Protein AF-A0A7L3KBP2-F1 (afdb_monomer_lite)

Radius of gyration: 47.4 Å; chains: 1; bounding box: 70×45×138 Å

pLDDT: mean 92.36, std 9.11, range [50.34, 98.62]

InterPro domains:
  IPR009346 GRIM-19 [PF06212] (5-106)
  IPR009346 GRIM-19 [PTHR12966] (1-106)

Organism: NCBI:txid626378

Secondary structure (DSSP, 8-state):
-PPPSS------TT-PPPP--S------S--HHHHHHHHHHHHHHHHHHHHHHHHHHHHHHHHHHHHHHHHHHHHHHHHHHHHHHHHHHHHHHHHHHSTTSTT---

Structure (mmCIF, N/CA/C/O backbone):
data_AF-A0A7L3KBP2-F1
#
_entry.id   AF-A0A7L3KBP2-F1
#
loop_
_atom_site.group_PDB
_atom_site.id
_atom_site.type_symbol
_atom_site.label_atom_id
_atom_site.label_alt_id
_atom_site.label_comp_id
_atom_site.label_asym_id
_atom_site.label_entity_id
_atom_site.label_seq_id
_atom_site.pdbx_PDB_ins_code
_atom_site.Cartn_x
_atom_site.Cartn_y
_atom_site.Cartn_z
_atom_site.occupancy
_atom_site.B_iso_or_equiv
_atom_site.auth_seq_id
_atom_site.auth_comp_id
_atom_site.auth_asym_id
_atom_site.auth_atom_id
_atom_site.pdbx_PDB_model_num
ATOM 1 N N . MET A 1 1 ? 46.680 -20.614 -80.108 1.00 50.34 1 MET A N 1
ATOM 2 C CA . MET A 1 1 ? 47.252 -21.620 -79.185 1.00 50.34 1 MET A CA 1
ATOM 3 C C . MET A 1 1 ? 46.714 -22.983 -79.591 1.00 50.34 1 MET A C 1
ATOM 5 O O . MET A 1 1 ? 45.521 -23.076 -79.846 1.00 50.34 1 MET A O 1
ATOM 9 N N . ALA A 1 2 ? 47.579 -23.986 -79.754 1.00 56.03 2 ALA A N 1
ATOM 10 C CA . ALA A 1 2 ? 47.186 -25.333 -80.175 1.00 56.03 2 ALA A CA 1
ATOM 11 C C . ALA A 1 2 ? 46.302 -26.004 -79.106 1.00 56.03 2 ALA A C 1
ATOM 13 O O . ALA A 1 2 ? 46.618 -25.926 -77.920 1.00 56.03 2 ALA A O 1
ATOM 14 N N . ALA A 1 3 ? 45.199 -26.636 -79.517 1.00 63.41 3 ALA A N 1
ATOM 15 C CA . ALA A 1 3 ? 44.307 -27.345 -78.603 1.00 63.41 3 ALA A CA 1
ATOM 16 C C . ALA A 1 3 ? 44.981 -28.636 -78.088 1.00 63.41 3 ALA A C 1
ATOM 18 O O . ALA A 1 3 ? 45.560 -29.373 -78.894 1.00 63.41 3 ALA A O 1
ATOM 19 N N . PRO A 1 4 ? 44.942 -28.930 -76.776 1.00 62.31 4 PRO A N 1
ATOM 20 C CA . PRO A 1 4 ? 45.594 -30.114 -76.223 1.00 62.31 4 PRO A CA 1
ATOM 21 C C . PRO A 1 4 ? 44.917 -31.413 -76.697 1.00 62.31 4 PRO A C 1
ATOM 23 O O . PRO A 1 4 ? 43.699 -31.490 -76.827 1.00 62.31 4 PRO A O 1
ATOM 26 N N . LYS A 1 5 ? 45.724 -32.459 -76.929 1.00 70.94 5 LYS A N 1
ATOM 27 C CA . LYS A 1 5 ? 45.315 -33.774 -77.475 1.00 70.94 5 LYS A CA 1
ATOM 28 C C . LYS A 1 5 ? 44.474 -34.630 -76.504 1.00 70.94 5 LYS A C 1
ATOM 30 O O . LYS A 1 5 ? 43.964 -35.672 -76.903 1.00 70.94 5 LYS A O 1
ATOM 35 N N . VAL A 1 6 ? 44.320 -34.211 -75.244 1.00 77.06 6 VAL A N 1
ATOM 36 C CA . VAL A 1 6 ? 43.562 -34.925 -74.201 1.00 77.06 6 VAL A CA 1
ATOM 37 C C . VAL A 1 6 ? 42.553 -33.968 -73.567 1.00 77.06 6 VAL A C 1
ATOM 39 O O . VAL A 1 6 ? 42.909 -32.854 -73.187 1.00 77.06 6 VAL A O 1
ATOM 42 N N . LYS A 1 7 ? 41.292 -34.403 -73.454 1.00 76.62 7 LYS A N 1
ATOM 43 C CA . LYS A 1 7 ? 40.220 -33.645 -72.800 1.00 76.62 7 LYS A CA 1
ATOM 44 C C . LYS A 1 7 ? 40.384 -33.760 -71.285 1.00 76.62 7 LYS A C 1
ATOM 46 O O . LYS A 1 7 ? 40.027 -34.779 -70.702 1.00 76.62 7 LYS A O 1
ATOM 51 N N . GLN A 1 8 ? 40.965 -32.734 -70.678 1.00 83.12 8 GLN A N 1
ATOM 52 C CA . GLN A 1 8 ? 41.148 -32.633 -69.234 1.00 83.12 8 GLN A CA 1
ATOM 53 C C . GLN A 1 8 ? 40.018 -31.799 -68.621 1.00 83.12 8 GLN A C 1
ATOM 55 O O . GLN A 1 8 ? 39.560 -30.839 -69.241 1.00 83.12 8 GLN A O 1
ATOM 60 N N . ASP A 1 9 ? 39.567 -32.168 -67.421 1.00 83.88 9 ASP A N 1
ATOM 61 C CA . ASP A 1 9 ? 38.632 -31.338 -66.662 1.00 83.88 9 ASP A CA 1
ATOM 62 C C . ASP A 1 9 ? 39.372 -30.110 -66.120 1.00 83.88 9 ASP A C 1
ATOM 64 O O . ASP A 1 9 ? 40.416 -30.229 -65.472 1.00 83.88 9 ASP A O 1
ATOM 68 N N . MET A 1 10 ? 38.879 -28.924 -66.460 1.00 83.50 10 MET A N 1
ATOM 69 C CA . MET A 1 10 ? 39.505 -27.649 -66.130 1.00 83.50 10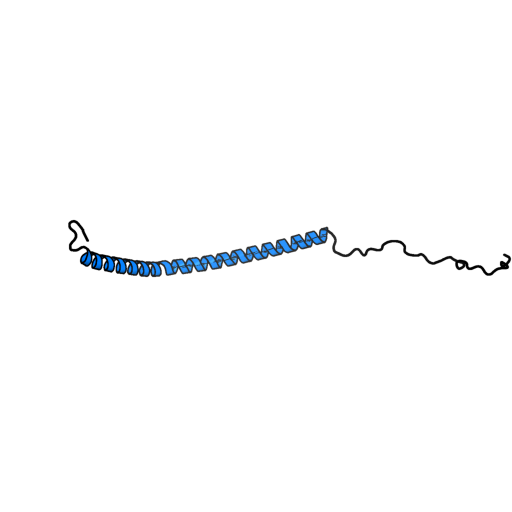 MET A CA 1
ATOM 70 C C . MET A 1 10 ? 38.433 -26.661 -65.692 1.00 83.50 10 MET A C 1
ATOM 72 O O . MET A 1 10 ? 37.293 -26.710 -66.155 1.00 83.50 10 MET A O 1
ATOM 76 N N . ALA A 1 11 ? 38.821 -25.723 -64.826 1.00 85.12 11 ALA A N 1
ATOM 77 C CA . ALA A 1 11 ? 37.958 -24.603 -64.483 1.00 85.12 11 ALA A CA 1
ATOM 78 C C . ALA A 1 11 ? 37.539 -23.848 -65.762 1.00 85.12 11 ALA A C 1
ATOM 80 O O . ALA A 1 11 ? 38.339 -23.735 -66.700 1.00 85.12 11 ALA A O 1
ATOM 81 N N . PRO A 1 12 ? 36.302 -23.325 -65.815 1.00 87.19 12 PRO A N 1
ATOM 82 C CA . PRO A 1 12 ? 35.814 -22.614 -66.987 1.00 87.19 12 PRO A CA 1
ATOM 83 C C . PRO A 1 12 ? 36.708 -21.403 -67.302 1.00 87.19 12 PRO A C 1
ATOM 85 O O . PRO A 1 12 ? 37.274 -20.799 -66.382 1.00 87.19 12 PRO A O 1
ATOM 88 N N . PRO A 1 13 ? 36.845 -21.015 -68.584 1.00 80.50 13 PRO A N 1
ATOM 89 C CA . PRO A 1 13 ? 37.587 -19.816 -68.957 1.00 80.50 13 PRO A CA 1
ATOM 90 C C . PRO A 1 13 ? 36.918 -18.591 -68.312 1.00 80.50 13 PRO A C 1
ATOM 92 O O . PRO A 1 13 ? 35.821 -18.205 -68.701 1.00 80.50 13 PRO A O 1
ATOM 95 N N . GLY A 1 14 ? 37.562 -18.024 -67.284 1.00 86.00 14 GLY A N 1
ATOM 96 C CA . GLY A 1 14 ? 37.009 -16.963 -66.424 1.00 86.00 14 GLY A CA 1
ATOM 97 C C . GLY A 1 14 ? 36.954 -17.303 -64.927 1.00 86.00 14 GLY A C 1
ATOM 98 O O . GLY A 1 14 ? 36.781 -16.401 -64.113 1.00 86.00 14 GLY A O 1
ATOM 99 N N . GLY A 1 15 ? 37.174 -18.567 -64.549 1.00 88.81 15 GLY A N 1
ATOM 100 C CA . GLY A 1 15 ? 37.180 -19.019 -63.154 1.00 88.81 15 GLY A CA 1
ATOM 101 C C . GLY A 1 15 ? 35.782 -19.190 -62.546 1.00 88.81 15 GLY A C 1
ATOM 102 O O . GLY A 1 15 ? 34.763 -18.940 -63.187 1.00 88.81 15 GLY A O 1
ATOM 103 N N . TYR A 1 16 ? 35.732 -19.659 -61.297 1.00 88.94 16 TYR A N 1
ATOM 104 C CA . TYR A 1 16 ? 34.485 -19.763 -60.535 1.00 88.94 16 TYR A CA 1
ATOM 105 C C . TYR A 1 16 ? 34.089 -18.404 -59.947 1.00 88.94 16 TYR A C 1
ATOM 107 O O . TYR A 1 16 ? 34.948 -17.577 -59.638 1.00 88.94 16 TYR A O 1
ATOM 115 N N . GLY A 1 17 ? 32.784 -18.190 -59.768 1.00 91.19 17 GLY A N 1
ATOM 116 C CA . GLY A 1 17 ? 32.273 -17.006 -59.080 1.00 91.19 17 GLY A CA 1
ATOM 117 C C . GLY A 1 17 ? 32.791 -16.904 -57.637 1.00 91.19 17 GLY A C 1
ATOM 118 O O . GLY A 1 17 ? 33.206 -17.911 -57.054 1.00 91.19 17 GLY A O 1
ATOM 119 N N . PRO A 1 18 ? 32.779 -15.698 -57.046 1.00 90.06 18 PRO A N 1
ATOM 120 C CA . PRO A 1 18 ? 33.232 -15.506 -55.677 1.00 90.06 18 PRO A CA 1
ATOM 121 C C . PRO A 1 18 ? 32.356 -16.310 -54.712 1.00 90.06 18 PRO A C 1
ATOM 123 O O . PRO A 1 18 ? 31.132 -16.197 -54.715 1.00 90.06 18 PRO A O 1
ATOM 126 N N . ILE A 1 19 ? 33.004 -17.135 -53.892 1.00 91.50 19 ILE A N 1
ATOM 127 C CA . ILE A 1 19 ? 32.358 -17.904 -52.831 1.00 91.50 19 ILE A CA 1
ATOM 128 C C . ILE A 1 19 ? 32.470 -17.088 -51.547 1.00 91.50 19 ILE A C 1
ATOM 130 O O . ILE A 1 19 ? 33.576 -16.802 -51.078 1.00 91.50 19 ILE A O 1
ATOM 134 N N . ASP A 1 20 ? 31.332 -16.731 -50.960 1.00 89.81 20 ASP A N 1
ATOM 135 C CA . ASP A 1 20 ? 31.298 -16.028 -49.681 1.00 89.81 20 ASP A CA 1
ATOM 136 C C . ASP A 1 20 ? 31.735 -16.966 -48.550 1.00 89.81 20 ASP A C 1
ATOM 138 O O . ASP A 1 20 ? 30.971 -17.766 -48.017 1.00 89.81 20 ASP A O 1
ATOM 142 N N . TYR A 1 21 ? 33.008 -16.861 -48.174 1.00 90.50 21 TYR A N 1
ATOM 143 C CA . TYR A 1 21 ? 33.618 -17.644 -47.096 1.00 90.50 21 TYR A CA 1
ATOM 144 C C . TYR A 1 21 ? 33.494 -16.967 -45.720 1.00 90.50 21 TYR A C 1
ATOM 146 O O . TYR A 1 21 ? 33.860 -17.545 -44.695 1.00 90.50 21 TYR A O 1
ATOM 154 N N . LYS A 1 22 ? 33.026 -15.711 -45.681 1.00 92.31 22 LYS A N 1
ATOM 155 C CA . LYS A 1 22 ? 32.916 -14.920 -44.452 1.00 92.31 22 LYS A CA 1
ATOM 156 C C . LYS A 1 22 ? 31.581 -15.161 -43.762 1.00 92.31 22 LYS A C 1
ATOM 158 O O . LYS A 1 22 ? 30.533 -15.307 -44.381 1.00 92.31 22 LYS A O 1
ATOM 163 N N . ARG A 1 23 ? 31.609 -15.121 -42.430 1.00 89.88 23 ARG A N 1
ATOM 164 C CA . ARG A 1 23 ? 30.396 -15.206 -41.617 1.00 89.88 23 ARG A CA 1
ATOM 165 C C . ARG A 1 23 ? 29.635 -13.877 -41.657 1.00 89.88 23 ARG A C 1
ATOM 167 O O . ARG A 1 23 ? 30.082 -12.893 -41.071 1.00 89.88 23 ARG A O 1
ATOM 174 N N . HIS A 1 24 ? 28.455 -13.870 -42.270 1.00 88.00 24 HIS A N 1
ATOM 175 C CA . HIS A 1 24 ? 27.534 -12.731 -42.252 1.00 88.00 24 HIS A CA 1
ATOM 176 C C . HIS A 1 24 ? 26.545 -12.861 -41.089 1.00 88.00 24 HIS A C 1
ATOM 178 O O . HIS A 1 24 ? 25.536 -13.556 -41.188 1.00 88.00 24 HIS A O 1
ATOM 184 N N . LEU A 1 25 ? 26.837 -12.203 -39.963 1.00 88.56 25 LEU A N 1
ATOM 185 C CA . LEU A 1 25 ? 25.888 -12.114 -38.852 1.00 88.56 25 LEU A CA 1
ATOM 186 C C . LEU A 1 25 ? 25.020 -10.859 -38.992 1.00 88.56 25 LEU A C 1
ATOM 188 O O . LEU A 1 25 ? 25.567 -9.752 -38.983 1.00 88.56 25 LEU A O 1
ATOM 192 N N . PRO A 1 26 ? 23.684 -10.989 -39.082 1.00 88.12 26 PRO A N 1
ATOM 193 C CA . PRO A 1 26 ? 22.817 -9.825 -39.105 1.00 88.12 26 PRO A CA 1
ATOM 194 C C . PRO A 1 26 ? 22.890 -9.127 -37.747 1.00 88.12 26 PRO A C 1
ATOM 196 O O . PRO A 1 26 ? 22.606 -9.728 -36.708 1.00 88.12 26 PRO A O 1
ATOM 199 N N . ARG A 1 27 ? 23.251 -7.842 -37.745 1.00 81.44 27 ARG A N 1
ATOM 200 C CA . ARG A 1 27 ? 23.129 -7.004 -36.549 1.00 81.44 27 ARG A CA 1
ATOM 201 C C . ARG A 1 27 ? 21.642 -6.793 -36.279 1.00 81.44 27 ARG A C 1
ATOM 203 O O . ARG A 1 27 ? 20.966 -6.103 -37.033 1.00 81.44 27 ARG A O 1
ATOM 210 N N . ARG A 1 28 ? 21.133 -7.443 -35.235 1.00 83.31 28 ARG A N 1
ATOM 211 C CA . ARG A 1 28 ? 19.745 -7.328 -34.776 1.00 83.31 28 ARG A CA 1
ATOM 212 C C . ARG A 1 28 ? 19.714 -6.554 -33.464 1.00 83.31 28 ARG A C 1
ATOM 214 O O . ARG A 1 28 ? 20.577 -6.762 -32.617 1.00 83.31 28 ARG A O 1
ATOM 221 N N . GLY A 1 29 ? 18.695 -5.717 -33.294 1.00 87.31 29 GLY A N 1
ATOM 222 C CA . GLY A 1 29 ? 18.439 -4.990 -32.053 1.00 87.31 29 GLY A CA 1
ATOM 223 C C . GLY A 1 29 ? 18.704 -3.489 -32.133 1.00 87.31 29 GLY A C 1
ATOM 224 O O . GLY A 1 29 ? 19.130 -2.949 -33.152 1.00 87.31 29 GLY A O 1
ATOM 225 N N . LEU A 1 30 ? 18.393 -2.828 -31.023 1.00 87.75 30 LEU A N 1
ATOM 226 C CA . LEU A 1 30 ? 18.552 -1.394 -30.826 1.00 87.75 30 LEU A CA 1
ATOM 227 C C . LEU A 1 30 ? 19.972 -1.071 -30.332 1.00 87.75 30 LEU A C 1
ATOM 229 O O . LEU A 1 30 ? 20.633 -1.906 -29.718 1.00 87.75 30 LEU A O 1
ATOM 233 N N . SER A 1 31 ? 20.437 0.151 -30.597 1.00 91.50 31 SER A N 1
ATOM 234 C CA . SER A 1 31 ? 21.694 0.664 -30.041 1.00 91.50 31 SER A CA 1
ATOM 235 C C . SER A 1 31 ? 21.678 0.640 -28.504 1.00 91.50 31 SER A C 1
ATOM 237 O O . SER A 1 31 ? 20.627 0.775 -27.878 1.00 91.50 31 SER A O 1
ATOM 239 N N . GLY A 1 32 ? 22.850 0.521 -27.871 1.00 92.12 32 GLY A N 1
ATOM 240 C CA . GLY A 1 32 ? 22.957 0.539 -26.407 1.00 92.12 32 GLY A CA 1
ATOM 241 C C . GLY A 1 32 ? 22.323 1.791 -25.791 1.00 92.12 32 GLY A C 1
ATOM 242 O O . GLY A 1 32 ? 21.568 1.694 -24.828 1.00 92.12 32 GLY A O 1
ATOM 243 N N . TYR A 1 33 ? 22.532 2.959 -26.405 1.00 95.75 33 TYR A N 1
ATOM 244 C CA . TYR A 1 33 ? 21.929 4.213 -25.943 1.00 95.75 33 TYR A CA 1
ATOM 245 C C . TYR A 1 33 ? 20.402 4.216 -26.028 1.00 95.75 33 TYR A C 1
ATOM 247 O O . TYR A 1 33 ? 19.746 4.733 -25.126 1.00 95.75 33 TYR A O 1
ATOM 255 N N . SER A 1 34 ? 19.816 3.625 -27.073 1.00 95.00 34 SER A N 1
ATOM 256 C CA . SER A 1 34 ? 18.357 3.563 -27.184 1.00 95.00 34 SER A CA 1
ATOM 257 C C . SER A 1 34 ? 17.747 2.576 -26.193 1.00 95.00 34 SER A C 1
ATOM 259 O O . SER A 1 34 ? 16.663 2.841 -25.682 1.00 95.00 34 SER A O 1
ATOM 261 N N . LEU A 1 35 ? 18.454 1.501 -25.831 1.00 95.56 35 LEU A N 1
ATOM 262 C CA . LEU A 1 35 ? 18.032 0.622 -24.735 1.00 95.56 35 LEU A CA 1
ATOM 263 C C . LEU A 1 35 ? 18.033 1.352 -23.386 1.00 95.56 35 LEU A C 1
ATOM 265 O O . LEU A 1 35 ? 17.058 1.249 -22.641 1.00 95.56 35 LEU A O 1
ATOM 269 N N . PHE A 1 36 ? 19.072 2.140 -23.092 1.00 96.38 36 PHE A N 1
ATOM 270 C CA . PHE A 1 36 ? 19.104 2.961 -21.878 1.00 96.38 36 PHE A CA 1
ATOM 271 C C . PHE A 1 36 ? 17.999 4.015 -21.863 1.00 96.38 36 PHE A C 1
ATOM 273 O O . PHE A 1 36 ? 17.333 4.176 -20.844 1.00 96.38 36 PHE A O 1
ATOM 280 N N . ALA A 1 37 ? 17.756 4.693 -22.985 1.00 97.00 37 ALA A N 1
ATOM 281 C CA . ALA A 1 37 ? 16.684 5.678 -23.085 1.00 97.00 37 ALA A CA 1
ATOM 282 C C . ALA A 1 37 ? 15.304 5.050 -22.826 1.00 97.00 37 ALA A C 1
ATOM 284 O O . ALA A 1 37 ? 14.505 5.613 -22.081 1.00 97.00 37 ALA A O 1
ATOM 285 N N . LEU A 1 38 ? 15.042 3.858 -23.375 1.00 97.44 38 LEU A N 1
ATOM 286 C CA . LEU A 1 38 ? 13.800 3.124 -23.119 1.00 97.44 38 LEU A CA 1
ATOM 287 C C . LEU A 1 38 ? 13.681 2.672 -21.660 1.00 97.44 38 LEU A C 1
ATOM 289 O O . LEU A 1 38 ? 12.610 2.803 -21.070 1.00 97.44 38 LEU A O 1
ATOM 293 N N . GLY A 1 39 ? 14.768 2.174 -21.068 1.00 97.44 39 GLY A N 1
ATOM 294 C CA . GLY A 1 39 ? 14.793 1.761 -19.665 1.00 97.44 39 GLY A CA 1
ATOM 295 C C . GLY A 1 39 ? 14.557 2.927 -18.704 1.00 97.44 39 GLY A C 1
ATOM 296 O O . GLY A 1 39 ? 13.728 2.838 -17.805 1.00 97.44 39 GLY A O 1
ATOM 297 N N . VAL A 1 40 ? 15.232 4.057 -18.918 1.00 97.94 40 VAL A N 1
ATOM 298 C CA . VAL A 1 40 ? 15.036 5.259 -18.096 1.00 97.94 40 VAL A CA 1
ATOM 299 C C . VAL A 1 40 ? 13.642 5.843 -18.322 1.00 97.94 40 VAL A C 1
ATOM 301 O O . VAL A 1 40 ? 12.972 6.211 -17.360 1.00 97.94 40 VAL A O 1
ATOM 304 N N . GLY A 1 41 ? 13.166 5.879 -19.568 1.00 97.94 41 GLY A N 1
ATOM 305 C CA . GLY A 1 41 ? 11.827 6.363 -19.898 1.00 97.94 41 GLY A CA 1
ATOM 306 C C . GLY A 1 41 ? 10.723 5.557 -19.213 1.00 97.94 41 GLY A C 1
ATOM 307 O O . GLY A 1 41 ? 9.809 6.141 -18.629 1.00 97.94 41 GLY A O 1
ATOM 308 N N . SER A 1 42 ? 10.826 4.225 -19.215 1.00 97.94 42 SER A N 1
ATOM 309 C CA . SER A 1 42 ? 9.848 3.363 -18.544 1.00 97.94 42 SER A CA 1
ATOM 310 C C . SER A 1 42 ? 9.881 3.526 -17.024 1.00 97.94 42 SER A C 1
ATOM 312 O O . SER A 1 42 ? 8.822 3.613 -16.402 1.00 97.94 42 SER A O 1
ATOM 314 N N . LEU A 1 43 ? 11.072 3.659 -16.428 1.00 98.12 43 LEU A N 1
ATOM 315 C CA . LEU A 1 43 ? 11.226 3.923 -14.998 1.00 98.12 43 LEU A CA 1
ATOM 316 C C . LEU A 1 43 ? 10.603 5.262 -14.599 1.00 98.12 43 LEU A C 1
ATOM 318 O O . LEU A 1 43 ? 9.836 5.308 -13.641 1.00 98.12 43 LEU A O 1
ATOM 322 N N . LEU A 1 44 ? 10.875 6.342 -15.337 1.00 98.25 44 LEU A N 1
ATOM 323 C CA . LEU A 1 44 ? 10.321 7.669 -15.044 1.00 98.25 44 LEU A CA 1
ATOM 324 C C . LEU A 1 44 ? 8.789 7.674 -15.096 1.00 98.25 44 LEU A C 1
ATOM 326 O O . LEU A 1 44 ? 8.143 8.195 -14.183 1.00 98.25 44 LEU A O 1
ATOM 330 N N . LEU A 1 45 ? 8.203 7.050 -16.121 1.00 98.19 45 LEU A N 1
ATOM 331 C CA . LEU A 1 45 ? 6.750 6.892 -16.215 1.00 98.19 45 LEU A CA 1
ATOM 332 C C . LEU A 1 45 ? 6.202 6.036 -15.063 1.00 98.19 45 LEU A C 1
ATOM 334 O O . LEU A 1 45 ? 5.209 6.408 -14.433 1.00 98.19 45 LEU A O 1
ATOM 338 N N . GLY A 1 46 ? 6.877 4.935 -14.728 1.00 98.31 46 GLY A N 1
ATOM 339 C CA . GLY A 1 46 ? 6.526 4.084 -13.593 1.00 98.31 46 GLY A CA 1
ATOM 340 C C . GLY A 1 46 ? 6.514 4.854 -12.271 1.00 98.31 46 GLY A C 1
ATOM 341 O O . GLY A 1 46 ? 5.509 4.855 -11.562 1.00 98.31 46 GLY A O 1
ATOM 342 N N . TYR A 1 47 ? 7.578 5.597 -11.963 1.00 98.38 47 TYR A N 1
ATOM 343 C CA . TYR A 1 47 ? 7.651 6.412 -10.749 1.00 98.38 47 TYR A CA 1
ATOM 344 C C . TYR A 1 47 ? 6.574 7.496 -10.696 1.00 98.38 47 TYR A C 1
ATOM 346 O O . TYR A 1 47 ? 5.965 7.694 -9.643 1.00 98.38 47 TYR A O 1
ATOM 354 N N . TYR A 1 48 ? 6.289 8.167 -11.813 1.00 98.12 48 TYR A N 1
ATOM 355 C CA . TYR A 1 48 ? 5.231 9.174 -11.869 1.00 98.12 48 TYR A CA 1
ATOM 356 C C . TYR A 1 48 ? 3.858 8.584 -11.507 1.00 98.12 48 TYR A C 1
ATOM 358 O O . TYR A 1 48 ? 3.156 9.115 -10.639 1.00 98.12 48 TYR A O 1
ATOM 366 N N . THR A 1 49 ? 3.497 7.451 -12.118 1.00 98.06 49 THR A N 1
ATOM 367 C CA . THR A 1 49 ? 2.222 6.772 -11.832 1.00 98.06 49 THR A CA 1
ATOM 368 C C . THR A 1 49 ? 2.147 6.267 -10.390 1.00 98.06 49 THR A C 1
ATOM 370 O O . THR A 1 49 ? 1.132 6.480 -9.724 1.00 98.06 49 THR A O 1
ATOM 373 N N . LEU A 1 50 ? 3.237 5.701 -9.857 1.00 98.31 50 LEU A N 1
ATOM 374 C CA . LEU A 1 50 ? 3.324 5.261 -8.462 1.00 98.31 50 LEU A CA 1
ATOM 375 C C . LEU A 1 50 ? 3.125 6.411 -7.475 1.00 98.31 50 LEU A C 1
ATOM 377 O O . LEU A 1 50 ? 2.392 6.262 -6.498 1.00 98.31 50 LEU A O 1
ATOM 381 N N . ILE A 1 51 ? 3.747 7.568 -7.712 1.00 98.31 51 ILE A N 1
ATOM 382 C CA . ILE A 1 51 ? 3.592 8.736 -6.836 1.00 98.31 51 ILE A CA 1
ATOM 383 C C . ILE A 1 51 ? 2.145 9.230 -6.853 1.00 98.31 51 ILE A C 1
ATOM 385 O O . ILE A 1 51 ? 1.592 9.519 -5.789 1.00 98.31 51 ILE A O 1
ATOM 389 N N . LYS A 1 52 ? 1.521 9.309 -8.035 1.00 98.19 52 LYS A N 1
ATOM 390 C CA . LYS A 1 52 ? 0.114 9.704 -8.162 1.00 98.19 52 LYS A CA 1
ATOM 391 C C . LYS A 1 52 ? -0.789 8.755 -7.367 1.00 98.19 52 LYS A C 1
ATOM 393 O O . LYS A 1 52 ? -1.549 9.211 -6.515 1.00 98.19 52 LYS A O 1
ATOM 398 N N . TRP A 1 53 ? -0.612 7.449 -7.553 1.00 98.44 53 TRP A N 1
ATOM 399 C CA . TRP A 1 53 ? -1.386 6.431 -6.844 1.00 98.44 53 TRP A CA 1
ATOM 400 C C . TRP A 1 53 ? -1.155 6.445 -5.328 1.00 98.44 53 TRP A C 1
ATOM 402 O O . TRP A 1 53 ? -2.089 6.328 -4.542 1.00 98.44 53 TRP A O 1
ATOM 412 N N . ASN A 1 54 ? 0.082 6.651 -4.876 1.00 98.38 54 ASN A N 1
ATOM 413 C CA . ASN A 1 54 ? 0.392 6.759 -3.449 1.00 98.38 54 ASN A CA 1
ATOM 414 C C . ASN A 1 54 ? -0.320 7.941 -2.785 1.00 98.38 54 ASN A C 1
ATOM 416 O O . ASN A 1 54 ? -0.719 7.839 -1.625 1.00 98.38 54 ASN A O 1
ATOM 420 N N . ARG A 1 55 ? -0.490 9.057 -3.501 1.00 98.12 55 ARG A N 1
ATOM 421 C CA . ARG A 1 55 ? -1.250 10.209 -2.999 1.00 98.12 55 ARG A CA 1
ATOM 422 C C . ARG A 1 55 ? -2.734 9.881 -2.867 1.00 98.12 55 ARG A C 1
ATOM 424 O O . ARG A 1 55 ? -3.327 10.246 -1.860 1.00 98.12 55 ARG A O 1
ATOM 431 N N . GLU A 1 56 ? -3.305 9.171 -3.834 1.00 98.19 56 GLU A N 1
ATOM 432 C CA . GLU A 1 56 ? -4.700 8.714 -3.782 1.00 98.19 56 GLU A CA 1
ATOM 433 C C . GLU A 1 56 ? -4.919 7.725 -2.630 1.00 98.19 56 GLU A C 1
ATOM 435 O O . GLU A 1 56 ? -5.795 7.946 -1.798 1.00 98.19 56 GLU A O 1
ATOM 440 N N . ARG A 1 57 ? -4.042 6.724 -2.472 1.00 98.44 57 ARG A N 1
ATOM 441 C CA . ARG A 1 57 ? -4.093 5.786 -1.336 1.00 98.44 57 ARG A CA 1
ATOM 442 C C . ARG A 1 57 ? -4.022 6.477 0.022 1.00 98.44 57 ARG A C 1
ATOM 444 O O . ARG A 1 57 ? -4.722 6.077 0.942 1.00 98.44 57 ARG A O 1
ATOM 451 N N . ARG A 1 58 ? -3.199 7.523 0.159 1.00 98.44 58 ARG A N 1
ATOM 452 C CA . ARG A 1 58 ? -3.141 8.308 1.403 1.00 98.44 58 ARG A CA 1
ATOM 453 C C . ARG A 1 58 ? -4.449 9.036 1.689 1.00 98.44 58 ARG A C 1
ATOM 455 O O . ARG A 1 58 ? -4.823 9.114 2.849 1.00 98.44 58 ARG A O 1
ATOM 462 N N . ARG A 1 59 ? -5.138 9.549 0.666 1.00 98.38 59 ARG A N 1
ATOM 463 C CA . ARG A 1 59 ? -6.450 10.191 0.844 1.00 98.38 59 ARG A CA 1
ATOM 464 C C . ARG A 1 59 ? -7.495 9.188 1.328 1.00 98.38 59 ARG A C 1
ATOM 466 O O . ARG A 1 59 ? -8.176 9.479 2.298 1.00 98.38 59 ARG A O 1
ATOM 473 N N . LEU A 1 60 ? -7.536 8.001 0.723 1.00 98.50 60 LEU A N 1
ATOM 474 C CA . LEU A 1 60 ? -8.440 6.924 1.147 1.00 98.50 60 LEU A CA 1
ATOM 475 C C . LEU A 1 60 ? -8.151 6.465 2.583 1.00 98.50 60 LEU A C 1
ATOM 477 O O . LEU A 1 60 ? -9.071 6.264 3.363 1.00 98.50 60 LEU A O 1
ATOM 481 N N . LEU A 1 61 ? -6.872 6.359 2.959 1.00 98.56 61 LEU A N 1
ATOM 482 C CA . LEU A 1 61 ? -6.494 6.024 4.333 1.00 98.56 61 LEU A CA 1
ATOM 483 C C . LEU A 1 61 ? -6.953 7.095 5.333 1.00 98.56 61 LEU A C 1
ATOM 485 O O . LEU A 1 61 ? -7.384 6.760 6.430 1.00 98.56 61 LEU A O 1
ATOM 489 N N . ILE A 1 62 ? -6.845 8.377 4.976 1.00 98.62 62 ILE A N 1
ATOM 490 C CA . ILE A 1 62 ? -7.322 9.471 5.831 1.00 98.62 62 ILE A CA 1
ATOM 491 C C . ILE A 1 62 ? -8.838 9.366 6.019 1.00 98.62 62 ILE A C 1
ATOM 493 O O . ILE A 1 62 ? -9.297 9.426 7.152 1.00 98.62 62 ILE A O 1
ATOM 497 N N . GLU A 1 63 ? -9.591 9.118 4.949 1.00 98.56 63 GLU A N 1
ATOM 498 C CA . GLU A 1 63 ? -11.044 8.916 5.010 1.00 98.56 63 GLU A CA 1
ATOM 499 C C . GLU A 1 63 ? -11.427 7.722 5.911 1.00 98.56 63 GLU A C 1
ATOM 501 O O . GLU A 1 63 ? -12.306 7.825 6.769 1.00 98.56 63 GLU A O 1
ATOM 506 N N . GLU A 1 64 ? -10.721 6.595 5.796 1.00 98.50 64 GLU A N 1
ATOM 507 C CA . GLU A 1 64 ? -10.925 5.430 6.667 1.00 98.50 64 GLU A CA 1
ATOM 508 C C . GLU A 1 64 ? -10.621 5.748 8.143 1.00 98.50 64 GLU A C 1
ATOM 510 O O . GLU A 1 64 ? -11.342 5.336 9.055 1.00 98.50 64 GLU A O 1
ATOM 515 N N . LEU A 1 65 ? -9.568 6.522 8.409 1.00 98.50 65 LEU A N 1
ATOM 516 C CA . LEU A 1 65 ? -9.228 6.933 9.769 1.00 98.50 65 LEU A CA 1
ATOM 517 C C . LEU A 1 65 ? -10.253 7.916 10.340 1.00 98.50 65 LEU A C 1
ATOM 519 O O . LEU A 1 65 ? -10.647 7.771 11.494 1.00 98.50 65 LEU A O 1
ATOM 523 N N . GLU A 1 66 ? -10.714 8.881 9.549 1.00 98.50 66 GLU A N 1
ATOM 524 C CA . GLU A 1 66 ? -11.737 9.848 9.954 1.00 98.50 66 GLU A CA 1
ATOM 525 C C . GLU A 1 66 ? -13.067 9.158 10.267 1.00 98.50 66 GLU A C 1
ATOM 527 O O . GLU A 1 66 ? -13.665 9.421 11.313 1.00 98.50 66 GLU A O 1
ATOM 532 N N . THR A 1 67 ? -13.497 8.208 9.430 1.00 98.25 67 THR A N 1
ATOM 533 C CA . THR A 1 67 ? -14.709 7.412 9.691 1.00 98.25 67 THR A CA 1
ATOM 534 C C . THR A 1 67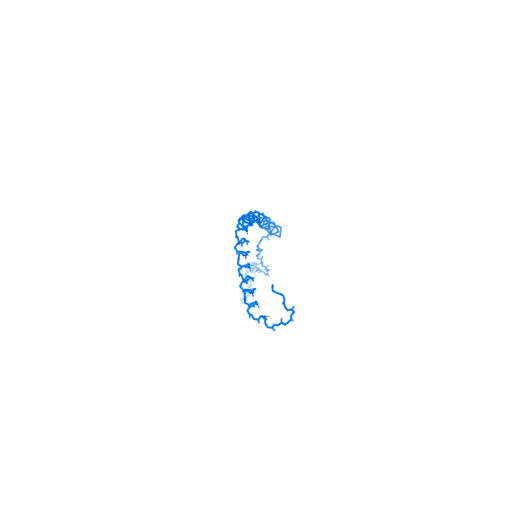 ? -14.572 6.584 10.968 1.00 98.25 67 THR A C 1
ATOM 536 O O . THR A 1 67 ? -15.496 6.539 11.785 1.00 98.25 67 THR A O 1
ATOM 539 N N . ARG A 1 68 ? -13.397 5.994 11.214 1.00 98.12 68 ARG A N 1
ATOM 540 C CA . ARG A 1 68 ? -13.118 5.276 12.463 1.00 98.12 68 ARG A CA 1
ATOM 541 C C . ARG A 1 68 ? -13.145 6.194 13.683 1.00 98.12 68 ARG A C 1
ATOM 543 O O . ARG A 1 68 ? -13.727 5.816 14.697 1.00 98.12 68 ARG A O 1
ATOM 550 N N . ILE A 1 69 ? -12.533 7.375 13.604 1.00 98.38 69 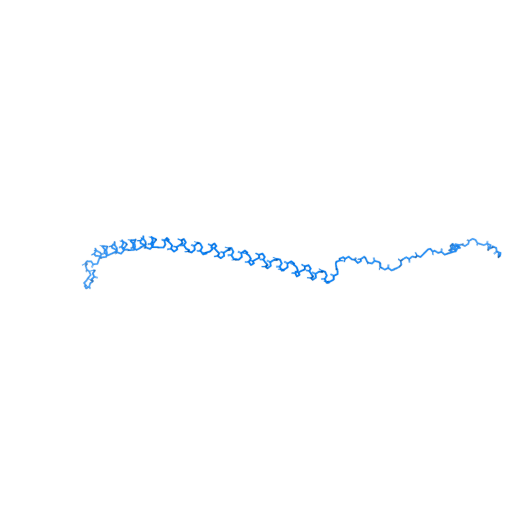ILE A N 1
ATOM 551 C CA . ILE A 1 69 ? -12.532 8.365 14.692 1.00 98.38 69 ILE A CA 1
ATOM 552 C C . ILE A 1 69 ? -13.963 8.822 14.990 1.00 98.38 69 ILE A C 1
ATOM 554 O O . ILE A 1 69 ? -14.333 8.916 16.157 1.00 98.38 69 ILE A O 1
ATOM 558 N N . ALA A 1 70 ? -14.789 9.033 13.963 1.00 98.38 70 ALA A N 1
ATOM 559 C CA . ALA A 1 70 ? -16.186 9.423 14.133 1.00 98.38 70 ALA A CA 1
ATOM 560 C C . ALA A 1 70 ? -17.022 8.349 14.856 1.00 98.38 70 ALA A C 1
ATOM 562 O O . ALA A 1 70 ? -17.874 8.682 15.678 1.00 98.38 70 ALA A O 1
ATOM 563 N N . LEU A 1 71 ? -16.767 7.064 14.588 1.00 98.06 71 LEU A N 1
ATOM 564 C CA . LEU A 1 71 ? -17.472 5.943 15.227 1.00 98.06 71 LEU A CA 1
ATOM 565 C C . LEU A 1 71 ? -16.908 5.563 16.605 1.00 98.06 71 LEU A C 1
ATOM 567 O O . LEU A 1 71 ? -17.603 4.934 17.406 1.00 98.06 71 LEU A O 1
ATOM 571 N N . MET A 1 72 ? -15.662 5.938 16.899 1.00 98.31 72 MET A N 1
ATOM 572 C CA . MET A 1 72 ? -14.952 5.538 18.115 1.00 98.31 72 MET A CA 1
ATOM 573 C C . MET A 1 72 ? -15.708 5.854 19.420 1.00 98.31 72 MET A C 1
ATOM 575 O O . MET A 1 72 ? -15.767 4.960 20.264 1.00 98.31 72 MET A O 1
ATOM 579 N N . PRO A 1 73 ? -16.342 7.031 19.612 1.00 98.31 73 PRO A N 1
ATOM 580 C CA . PRO A 1 73 ? -17.074 7.322 20.846 1.00 98.31 73 PRO A CA 1
ATOM 581 C C . PRO A 1 73 ? -18.250 6.372 21.094 1.00 98.31 73 PRO A C 1
ATOM 583 O O . PRO A 1 73 ? -18.505 5.987 22.234 1.00 98.31 73 PRO A O 1
ATOM 586 N N . LEU A 1 74 ? -18.952 5.962 20.032 1.00 98.31 74 LEU A N 1
ATOM 587 C CA . LEU A 1 74 ? -20.073 5.030 20.136 1.00 98.31 74 LEU A CA 1
ATOM 588 C C . LEU A 1 74 ? -19.585 3.635 20.535 1.00 98.31 74 LEU A C 1
ATOM 590 O O . LEU A 1 74 ? -20.110 3.048 21.480 1.00 98.31 74 LEU A O 1
ATOM 594 N N . LEU A 1 75 ? -18.537 3.141 19.870 1.00 98.25 75 LEU A N 1
ATOM 595 C CA . LEU A 1 75 ? -17.933 1.844 20.187 1.00 98.25 75 LEU A CA 1
ATOM 596 C C . LEU A 1 75 ? -17.364 1.818 21.612 1.00 98.25 75 LEU A C 1
ATOM 598 O O . LEU A 1 75 ? -17.528 0.830 22.330 1.00 98.25 75 LEU A O 1
ATOM 602 N N . GLN A 1 76 ? -16.737 2.916 22.040 1.00 98.38 76 GLN A N 1
ATOM 603 C CA . GLN A 1 76 ? -16.217 3.057 23.396 1.00 98.38 76 GLN A CA 1
ATOM 604 C C . GLN A 1 76 ? -17.350 2.986 24.425 1.00 98.38 76 GLN A C 1
ATOM 606 O O . GLN A 1 76 ? -17.265 2.211 25.373 1.00 98.38 76 GLN A O 1
ATOM 611 N N . ALA A 1 77 ? -18.451 3.708 24.200 1.00 98.44 77 ALA A N 1
ATOM 612 C CA . ALA A 1 77 ? -19.598 3.689 25.102 1.00 98.44 77 ALA A CA 1
ATOM 613 C C . ALA A 1 77 ? -20.246 2.297 25.219 1.00 98.44 77 ALA A C 1
ATOM 615 O O . ALA A 1 77 ? -20.673 1.897 26.305 1.00 98.44 77 ALA A O 1
ATOM 616 N N . GLU A 1 78 ? -20.331 1.537 24.124 1.00 98.56 78 GLU A N 1
ATOM 617 C CA . GLU A 1 78 ? -20.822 0.154 24.160 1.00 98.56 78 GLU A CA 1
ATOM 618 C C . GLU A 1 78 ? -19.881 -0.772 24.936 1.00 98.56 78 GLU A C 1
ATOM 620 O O . GLU A 1 78 ? -20.343 -1.570 25.761 1.00 98.56 78 GLU A O 1
ATOM 625 N N . SER A 1 79 ? -18.571 -0.634 24.716 1.00 98.38 79 SER A N 1
ATOM 626 C CA . SER A 1 79 ? -17.547 -1.381 25.445 1.00 98.38 79 SER A CA 1
ATOM 627 C C . SER A 1 79 ? -17.606 -1.088 26.945 1.00 98.38 79 SER A C 1
ATOM 629 O O . SER A 1 79 ? -17.693 -2.021 27.742 1.00 98.38 79 SER A O 1
ATOM 631 N N . ASP A 1 80 ? -17.663 0.186 27.336 1.00 98.62 80 ASP A N 1
ATOM 632 C CA . ASP A 1 80 ? -17.725 0.608 28.739 1.00 98.62 80 ASP A CA 1
ATOM 633 C C . ASP A 1 80 ? -18.998 0.096 29.431 1.00 98.62 80 ASP A C 1
ATOM 635 O O . ASP A 1 80 ? -18.965 -0.402 30.557 1.00 98.62 80 ASP A O 1
ATOM 639 N N . ARG A 1 81 ? -20.148 0.124 28.745 1.00 98.38 81 ARG A N 1
ATOM 640 C CA . ARG A 1 81 ? -21.388 -0.473 29.276 1.00 98.38 81 ARG A CA 1
ATOM 641 C C . ARG A 1 81 ? -21.250 -1.977 29.480 1.00 98.38 81 ARG A C 1
ATOM 643 O O . ARG A 1 81 ? -21.763 -2.513 30.463 1.00 98.38 81 ARG A O 1
ATOM 650 N N . ARG A 1 82 ? -20.596 -2.673 28.549 1.00 98.31 82 ARG A N 1
ATOM 651 C CA . ARG A 1 82 ? -20.391 -4.121 28.629 1.00 98.31 82 ARG A CA 1
ATOM 652 C C . ARG A 1 82 ? -19.458 -4.485 29.780 1.00 98.31 82 ARG A C 1
ATOM 654 O O . ARG A 1 82 ? -19.782 -5.402 30.531 1.00 98.31 82 ARG A O 1
ATOM 661 N N . THR A 1 83 ? -18.345 -3.774 29.946 1.00 98.19 83 THR A N 1
ATOM 662 C CA . THR A 1 83 ? -17.390 -4.027 31.034 1.00 98.19 83 THR A CA 1
ATOM 663 C C . THR A 1 83 ? -18.024 -3.768 32.394 1.00 98.19 83 THR A C 1
ATOM 665 O O . THR A 1 83 ? -17.946 -4.634 33.260 1.00 98.19 83 THR A O 1
ATOM 668 N N . LEU A 1 84 ? -18.744 -2.655 32.567 1.00 98.19 84 LEU A N 1
ATOM 669 C CA . LEU A 1 84 ? -19.444 -2.353 33.819 1.00 98.19 84 LEU A CA 1
ATOM 670 C C . LEU A 1 84 ? -20.508 -3.402 34.164 1.00 98.19 84 LEU A C 1
ATOM 672 O O . LEU A 1 84 ? -20.617 -3.799 35.322 1.00 98.19 84 LEU A O 1
ATOM 676 N N . ARG A 1 85 ? -21.262 -3.901 33.174 1.00 98.19 85 ARG A N 1
ATOM 677 C CA . ARG A 1 85 ? -22.222 -4.999 33.388 1.00 98.19 85 ARG A CA 1
ATOM 678 C C . ARG A 1 85 ? -21.535 -6.277 33.863 1.00 98.19 85 ARG A C 1
ATOM 680 O O . ARG A 1 85 ? -22.010 -6.887 34.815 1.00 98.19 85 ARG A O 1
ATOM 687 N N . MET A 1 86 ? -20.425 -6.658 33.232 1.00 98.00 86 MET A N 1
ATOM 688 C CA . MET A 1 86 ? -19.654 -7.845 33.621 1.00 98.00 86 MET A CA 1
ATOM 689 C C . MET A 1 86 ? -19.054 -7.697 35.022 1.00 98.00 86 MET A C 1
ATOM 691 O O . MET A 1 86 ? -19.172 -8.605 35.835 1.00 98.00 86 MET A O 1
ATOM 695 N N . LEU A 1 87 ? -18.457 -6.541 35.332 1.00 97.88 87 LEU A N 1
ATOM 696 C CA . LEU A 1 87 ? -17.919 -6.256 36.664 1.00 97.88 87 LEU A CA 1
ATOM 697 C C . LEU A 1 87 ? -19.012 -6.320 37.725 1.00 97.88 87 LEU A C 1
ATOM 699 O O . LEU A 1 87 ? -18.796 -6.889 38.789 1.00 97.88 87 LEU A O 1
ATOM 703 N N . ARG A 1 88 ? -20.202 -5.789 37.423 1.00 97.31 88 ARG A N 1
ATOM 704 C CA . ARG A 1 88 ? -21.326 -5.850 38.351 1.00 97.31 88 ARG A CA 1
ATOM 705 C C . ARG A 1 88 ? -21.770 -7.286 38.618 1.00 97.31 88 ARG A C 1
ATOM 707 O O . ARG A 1 88 ? -21.937 -7.645 39.775 1.00 97.31 88 ARG A O 1
ATOM 714 N N . GLN A 1 89 ? -21.907 -8.099 37.572 1.00 97.69 89 GLN A N 1
ATOM 715 C CA . GLN A 1 89 ? -22.239 -9.519 37.710 1.00 97.69 89 GLN A CA 1
ATOM 716 C C . GLN A 1 89 ? -21.184 -10.266 38.529 1.00 97.69 89 GLN A C 1
ATOM 718 O O . GLN A 1 89 ? -21.537 -11.022 39.425 1.00 97.69 89 GLN A O 1
ATOM 723 N N . ASN A 1 90 ? -19.900 -10.012 38.269 1.00 97.31 90 ASN A N 1
ATOM 724 C CA . ASN A 1 90 ? -18.813 -10.633 39.019 1.00 97.31 90 ASN A CA 1
ATOM 725 C C . ASN A 1 90 ? -18.848 -10.242 40.499 1.00 97.31 90 ASN A C 1
ATOM 727 O O . ASN A 1 90 ? -18.718 -11.125 41.335 1.00 97.31 90 ASN A O 1
ATOM 731 N N . LEU A 1 91 ? -19.084 -8.966 40.823 1.00 96.38 91 LEU A N 1
ATOM 732 C CA . LEU A 1 91 ? -19.236 -8.510 42.211 1.00 96.38 91 LEU A CA 1
ATOM 733 C C . LEU A 1 91 ? -20.449 -9.153 42.896 1.00 96.38 91 LEU A C 1
ATOM 735 O O . LEU A 1 91 ? -20.360 -9.565 44.050 1.00 96.38 91 LEU A O 1
ATOM 739 N N . ASP A 1 92 ? -21.579 -9.263 42.190 1.00 95.56 92 ASP A N 1
ATOM 740 C CA . ASP A 1 92 ? -22.791 -9.889 42.725 1.00 95.56 92 ASP A CA 1
ATOM 741 C C . ASP A 1 92 ? -22.589 -11.401 42.976 1.00 95.56 92 ASP A C 1
ATOM 743 O O . ASP A 1 92 ? -23.126 -11.941 43.944 1.00 95.56 92 ASP A O 1
ATOM 747 N N . GLU A 1 93 ? -21.808 -12.096 42.142 1.00 95.94 93 GLU A N 1
ATOM 748 C CA . GLU A 1 93 ? -21.433 -13.504 42.355 1.00 95.94 93 GLU A CA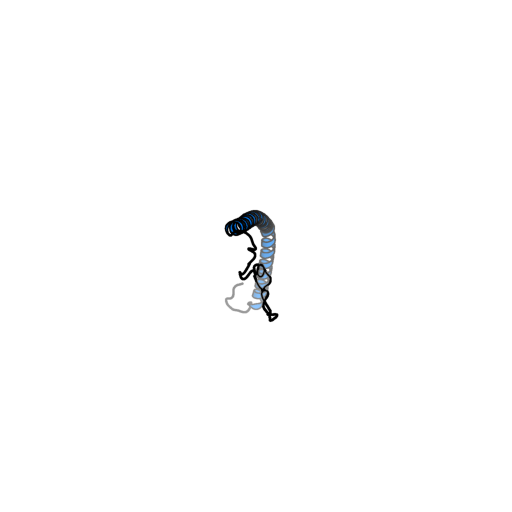 1
ATOM 749 C 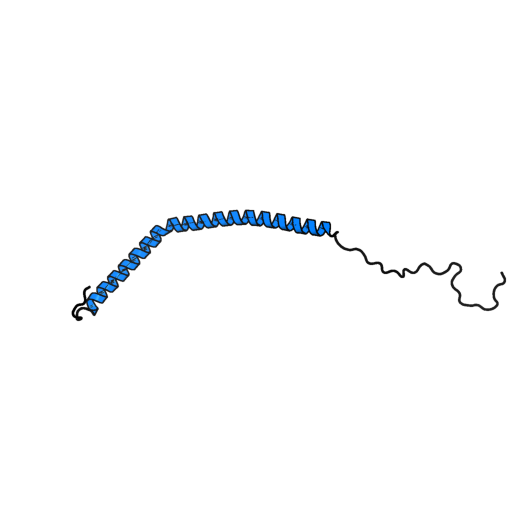C . GLU A 1 93 ? -20.360 -13.669 43.440 1.00 95.94 93 GLU A C 1
ATOM 751 O O . GLU A 1 93 ? -20.461 -14.556 44.288 1.00 95.94 93 GLU A O 1
ATOM 756 N N . GLU A 1 94 ? -19.367 -12.784 43.483 1.00 94.44 94 GLU A N 1
ATOM 757 C CA . GLU A 1 94 ? -18.329 -12.761 44.512 1.00 94.44 94 GLU A CA 1
ATOM 758 C C . GLU A 1 94 ? -18.933 -12.566 45.907 1.00 94.44 94 GLU A C 1
ATOM 760 O O . GLU A 1 94 ? -18.592 -13.310 46.827 1.00 94.44 94 GLU A O 1
ATOM 765 N N . ALA A 1 95 ? -19.907 -11.660 46.049 1.00 92.81 95 ALA A N 1
ATOM 766 C CA . ALA A 1 95 ? -20.658 -11.462 47.288 1.00 92.81 95 ALA A CA 1
ATOM 767 C C . ALA A 1 95 ? -21.355 -12.744 47.775 1.00 92.81 95 ALA A C 1
ATOM 769 O O . ALA A 1 95 ? -21.425 -12.996 48.979 1.00 92.81 95 ALA A O 1
ATOM 770 N N . LYS A 1 96 ? -21.867 -13.571 46.852 1.00 93.12 96 LYS A N 1
ATOM 771 C CA . LYS A 1 96 ? -22.518 -14.848 47.192 1.00 93.12 96 LYS A CA 1
ATOM 772 C C . LYS A 1 96 ? -21.501 -15.912 47.596 1.00 93.12 96 LYS A C 1
ATOM 774 O O . LYS A 1 96 ? -21.749 -16.647 48.549 1.00 93.12 96 LYS A O 1
ATOM 779 N N . ILE A 1 97 ? -20.388 -16.006 46.870 1.00 94.06 97 ILE A N 1
ATOM 780 C CA . ILE A 1 97 ? -19.370 -17.050 47.051 1.00 94.06 97 ILE A CA 1
ATOM 781 C C . ILE A 1 97 ? -18.515 -16.784 48.299 1.00 94.06 97 ILE A C 1
ATOM 783 O O . ILE A 1 97 ? -18.239 -17.709 49.059 1.00 94.06 97 ILE A O 1
ATOM 787 N N . MET A 1 98 ? -18.121 -15.531 48.540 1.00 92.69 98 MET A N 1
ATOM 788 C CA . MET A 1 98 ? -17.150 -15.156 49.580 1.00 92.69 98 MET A CA 1
ATOM 789 C C . MET A 1 98 ? -17.773 -14.813 50.940 1.00 92.69 98 MET A C 1
ATOM 791 O O . MET A 1 98 ? -17.061 -14.401 51.854 1.00 92.69 98 MET A O 1
ATOM 795 N N . ARG A 1 99 ? -19.086 -15.011 51.110 1.00 88.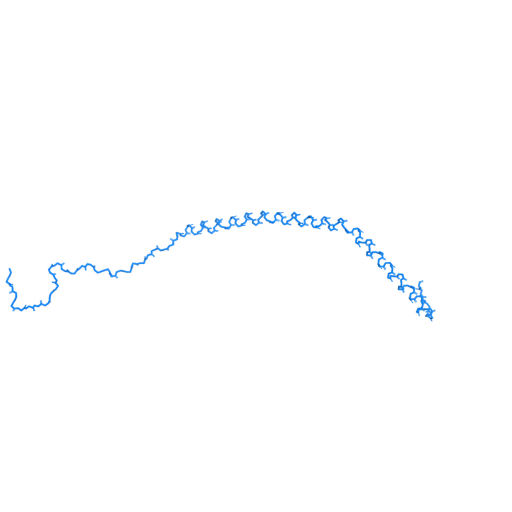69 99 ARG A N 1
ATOM 796 C CA . ARG A 1 99 ? -19.830 -14.660 52.336 1.00 88.69 99 ARG A CA 1
ATOM 797 C C . ARG A 1 99 ? -19.247 -15.265 53.625 1.00 88.69 99 ARG A C 1
ATOM 799 O O . ARG A 1 99 ? -19.360 -14.664 54.687 1.00 88.69 99 ARG A O 1
ATOM 806 N N . ASP A 1 100 ? -18.641 -16.448 53.522 1.00 90.31 100 ASP A N 1
ATOM 807 C CA . ASP A 1 100 ? -18.185 -17.253 54.660 1.00 90.31 100 ASP A CA 1
ATOM 808 C C . ASP A 1 100 ? -16.676 -17.070 54.945 1.00 90.31 100 ASP A C 1
ATOM 810 O O . ASP A 1 100 ? -16.134 -17.691 55.861 1.00 90.31 100 ASP A O 1
ATOM 814 N N . VAL A 1 101 ? -15.974 -16.224 54.175 1.00 92.31 101 VAL A N 1
ATOM 815 C CA . VAL A 1 101 ? -14.521 -16.025 54.293 1.00 92.31 101 VAL A CA 1
ATOM 816 C C . VAL A 1 101 ? -14.211 -14.843 55.227 1.00 92.31 101 VAL A C 1
ATOM 818 O O . VAL A 1 101 ? -14.522 -13.695 54.899 1.00 92.31 101 VAL A O 1
ATOM 821 N N . PRO A 1 102 ? -13.566 -15.072 56.388 1.00 89.50 102 PRO A N 1
ATOM 822 C CA . PRO A 1 102 ? -13.289 -14.006 57.344 1.00 89.50 102 PRO A CA 1
ATOM 823 C C . PRO A 1 102 ? -12.261 -13.007 56.792 1.00 89.50 102 PRO A C 1
ATOM 825 O O . PRO A 1 102 ? -11.168 -13.382 56.375 1.00 89.50 102 PRO A O 1
ATOM 828 N N . GLY A 1 103 ? -12.608 -11.716 56.826 1.00 87.94 103 GLY A N 1
ATOM 829 C CA . GLY A 1 103 ? -11.740 -10.611 56.398 1.00 87.94 103 GLY A CA 1
ATOM 830 C C . GLY A 1 103 ? -11.876 -10.192 54.928 1.00 87.94 103 GLY A C 1
ATOM 831 O O . GLY A 1 103 ? -11.237 -9.213 54.537 1.00 87.94 103 GLY A O 1
ATOM 832 N N . TRP A 1 104 ? -12.709 -10.870 54.129 1.00 89.19 104 TRP A N 1
ATOM 833 C CA . TRP A 1 104 ? -12.974 -10.487 52.738 1.00 89.19 104 TRP A CA 1
ATOM 834 C C . TRP A 1 104 ? -13.922 -9.282 52.657 1.00 89.19 104 TRP A C 1
ATOM 836 O O . TRP A 1 104 ? -14.941 -9.240 53.348 1.00 89.19 104 TRP A O 1
ATOM 846 N N . LYS A 1 105 ? -13.582 -8.288 51.827 1.00 81.25 105 LYS A N 1
ATOM 847 C CA . LYS A 1 105 ? -14.398 -7.088 51.593 1.00 81.25 105 LYS A CA 1
ATOM 848 C C . LYS A 1 105 ? -14.817 -7.046 50.133 1.00 81.25 105 LYS A C 1
ATOM 850 O O . LYS A 1 105 ? -13.952 -7.057 49.263 1.00 81.25 105 LYS A O 1
ATOM 855 N N . VAL A 1 106 ? -16.124 -6.965 49.924 1.00 83.56 106 VAL A N 1
ATOM 856 C CA . VAL A 1 106 ? -16.774 -6.802 48.619 1.00 83.56 106 VAL A CA 1
ATOM 857 C C . VAL A 1 106 ? -17.241 -5.363 48.465 1.00 83.56 106 VAL A C 1
ATOM 859 O O . VAL A 1 106 ? -17.688 -4.792 49.489 1.00 83.56 106 VAL A O 1
#

Foldseek 3Di:
DDDDPDDDDDAPPVGDDDDPPDDDDDDDDDDPVVVVVVVVVVVVVVVVVVVVVVVVVVVVVVVVVVVCVVCVVVVVVVVVVVVVVVVVVVVVVCCVPCVPPPPDDD

Sequence (106 aa):
MAAPKVKQDMAPPGGYGPIDYKRHLPRRGLSGYSLFALGVGSLLLGYYTLIKWNRERRRLLIEELETRIALMPLLQAESDRRTLRMLRQNLDEEAKIMRDVPGWKV